Protein AF-A0A512M943-F1 (afdb_monomer_lite)

pLDDT: mean 83.25, std 17.19, range [36.69, 96.5]

Secondary structure (DSSP, 8-state):
------------S----IIIIIHHHS-HHHHHHHTTT--TT-HHHHHHTHHHHHHHHHTT-SSSSSPPPHHHHHHHHHHHHTT---

Sequence (86 aa):
MEQTTTTTPPLGNTPISFEGQIKALFRPFDRNSMLSRFDLWSYTDVKAWAQPIYEQVSQGNMPCDDPWSQDYIDLFKAWMDGGMQP

Radius of gyration: 13.5 Å; chains: 1; bounding box: 29×42×26 Å

Structure (mmCIF, N/CA/C/O backbone):
data_AF-A0A512M943-F1
#
_entry.id   AF-A0A512M943-F1
#
loop_
_atom_site.group_PDB
_atom_site.id
_atom_site.type_symbol
_atom_site.label_atom_id
_atom_site.label_alt_id
_atom_site.label_comp_id
_atom_site.label_asym_id
_atom_site.label_entity_id
_atom_site.label_seq_id
_atom_site.pdbx_PDB_ins_code
_atom_site.Cartn_x
_atom_site.Cartn_y
_atom_site.Cartn_z
_atom_site.occupancy
_atom_site.B_iso_or_equiv
_atom_site.auth_seq_id
_atom_site.auth_comp_id
_atom_site.auth_asym_id
_atom_site.auth_atom_id
_atom_site.pdbx_PDB_model_num
ATOM 1 N N . MET A 1 1 ? 13.778 32.690 6.242 1.00 42.72 1 MET A N 1
ATOM 2 C CA . MET A 1 1 ? 13.698 31.690 7.327 1.00 42.72 1 MET A CA 1
ATOM 3 C C . MET A 1 1 ? 12.523 30.787 7.010 1.00 42.72 1 MET A C 1
ATOM 5 O O . MET A 1 1 ? 11.404 31.107 7.379 1.00 42.72 1 MET A O 1
ATOM 9 N N . GLU A 1 2 ? 12.749 29.732 6.235 1.00 39.53 2 GLU A N 1
ATOM 10 C CA . GLU A 1 2 ? 11.707 28.759 5.896 1.00 39.53 2 GLU A CA 1
ATOM 11 C C . GLU A 1 2 ? 11.802 27.618 6.911 1.00 39.53 2 GLU A C 1
ATOM 13 O O . GLU A 1 2 ? 12.664 26.751 6.811 1.00 39.53 2 GLU A O 1
ATOM 18 N N . GLN A 1 3 ? 10.981 27.688 7.961 1.00 37.44 3 GLN A N 1
ATOM 19 C CA . GLN A 1 3 ? 10.873 26.626 8.958 1.00 37.44 3 GLN A CA 1
ATOM 20 C C . GLN A 1 3 ? 9.739 25.668 8.569 1.00 37.44 3 GLN A C 1
ATOM 22 O O . GLN A 1 3 ? 8.565 26.016 8.643 1.00 37.44 3 GLN A O 1
ATOM 27 N N . THR A 1 4 ? 10.137 24.478 8.115 1.00 46.53 4 THR A N 1
ATOM 28 C CA . THR A 1 4 ? 9.652 23.153 8.545 1.00 46.53 4 THR A CA 1
ATOM 29 C C . THR A 1 4 ? 8.241 23.057 9.143 1.00 46.53 4 THR A C 1
ATOM 31 O O . THR A 1 4 ? 8.032 23.472 10.278 1.00 46.53 4 THR A O 1
ATOM 34 N N . THR A 1 5 ? 7.335 22.351 8.458 1.00 36.69 5 THR A N 1
ATOM 35 C CA . THR A 1 5 ? 6.365 21.417 9.071 1.00 36.69 5 THR A CA 1
ATOM 36 C C . THR A 1 5 ? 5.911 20.392 8.024 1.00 36.69 5 THR A C 1
ATOM 38 O O . THR A 1 5 ? 4.972 20.616 7.260 1.00 36.69 5 THR A O 1
ATOM 41 N N . THR A 1 6 ? 6.579 19.236 7.976 1.00 39.47 6 THR A N 1
ATOM 42 C CA . THR A 1 6 ? 6.019 18.029 7.352 1.00 39.47 6 THR A CA 1
ATOM 43 C C . THR A 1 6 ? 4.807 17.644 8.194 1.00 39.47 6 THR A C 1
ATOM 45 O O . THR A 1 6 ? 4.930 17.089 9.281 1.00 39.47 6 THR A O 1
ATOM 48 N N . THR A 1 7 ? 3.645 18.102 7.746 1.00 40.47 7 THR A N 1
ATOM 49 C CA . THR A 1 7 ? 2.370 17.997 8.446 1.00 40.47 7 THR A CA 1
ATOM 50 C C . THR A 1 7 ? 1.904 16.550 8.379 1.00 40.47 7 THR A C 1
ATOM 52 O O . THR A 1 7 ? 1.390 16.111 7.355 1.00 40.47 7 THR A O 1
ATOM 55 N N . THR A 1 8 ? 2.088 15.813 9.475 1.00 52.34 8 THR A N 1
ATOM 56 C CA . THR A 1 8 ? 1.254 14.659 9.818 1.00 52.34 8 THR A CA 1
ATOM 57 C C . THR A 1 8 ? -0.207 15.099 9.705 1.00 52.34 8 THR A C 1
ATOM 59 O O . THR A 1 8 ? -0.614 15.992 10.457 1.00 52.34 8 THR A O 1
ATOM 62 N N . PRO A 1 9 ? -1.010 14.547 8.778 1.00 54.47 9 PRO A N 1
ATOM 63 C CA . PRO A 1 9 ? -2.432 14.833 8.771 1.00 54.47 9 PRO A CA 1
ATOM 64 C C . PRO A 1 9 ? -3.024 14.297 10.080 1.00 54.47 9 PRO A C 1
ATOM 66 O O . PRO A 1 9 ? -2.696 13.173 10.473 1.00 54.47 9 PRO A O 1
ATOM 69 N N . PRO A 1 10 ? -3.892 15.049 10.775 1.00 48.12 10 PRO A N 1
ATOM 70 C CA . PRO A 1 10 ? -4.698 14.450 11.825 1.00 48.12 10 PRO A CA 1
ATOM 71 C C . PRO A 1 10 ? -5.484 13.296 11.193 1.00 48.12 10 PRO A C 1
ATOM 73 O O . PRO A 1 10 ? -6.008 13.446 10.089 1.00 48.12 10 PRO A O 1
ATOM 76 N N . LEU A 1 11 ? -5.565 12.155 11.882 1.00 53.88 11 LEU A N 1
ATOM 77 C CA . LEU A 1 11 ? -6.443 11.021 11.563 1.00 53.88 11 LEU A CA 1
ATOM 78 C C . LEU A 1 11 ? -7.922 11.454 11.687 1.00 53.88 11 LEU A C 1
ATOM 80 O O . LEU A 1 11 ? -8.673 10.963 12.522 1.00 53.88 11 LEU A O 1
ATOM 84 N N . GLY A 1 12 ? -8.339 12.459 10.922 1.00 47.56 12 GLY A N 1
ATOM 85 C CA . GLY A 1 12 ? -9.691 12.979 10.896 1.00 47.56 12 GLY A CA 1
ATOM 86 C C . GLY A 1 12 ? -10.515 12.105 9.976 1.00 47.56 12 GLY A C 1
ATOM 87 O O . GLY A 1 12 ? -10.444 12.300 8.770 1.00 47.56 12 GLY A O 1
ATOM 88 N N . ASN A 1 13 ? -11.243 11.142 10.553 1.00 55.19 13 ASN A N 1
ATOM 89 C CA . ASN A 1 13 ? -12.455 10.469 10.050 1.00 55.19 13 ASN A CA 1
ATOM 90 C C . ASN A 1 13 ? -12.533 10.065 8.560 1.00 55.19 13 ASN A C 1
ATOM 92 O O . ASN A 1 13 ? -13.616 9.739 8.075 1.00 55.19 13 ASN A O 1
ATOM 96 N N . THR A 1 14 ? -11.426 10.064 7.827 1.00 61.19 14 THR A N 1
ATOM 97 C CA . THR A 1 14 ? -11.401 9.730 6.410 1.00 61.19 14 THR A CA 1
ATOM 98 C C . THR A 1 14 ? -11.283 8.214 6.327 1.00 61.19 14 THR A C 1
ATOM 100 O O . THR A 1 14 ? -10.362 7.658 6.930 1.00 61.19 14 THR A O 1
ATOM 103 N N . PRO A 1 15 ? -12.219 7.524 5.657 1.00 75.56 15 PRO A N 1
ATOM 104 C CA . PRO A 1 15 ? -12.159 6.077 5.537 1.00 75.56 15 PRO A CA 1
ATOM 105 C C . PRO A 1 15 ? -10.837 5.665 4.890 1.00 75.56 15 PRO A C 1
ATOM 107 O O . PRO A 1 15 ? -10.394 6.287 3.918 1.00 75.56 15 PRO A O 1
ATOM 110 N N . ILE A 1 16 ? -10.222 4.617 5.447 1.00 87.94 16 ILE A N 1
ATOM 111 C CA . ILE A 1 16 ? -8.961 4.092 4.935 1.00 87.94 16 ILE A CA 1
ATOM 112 C C . ILE A 1 16 ? -9.199 3.608 3.505 1.00 87.94 16 ILE A C 1
ATOM 114 O O . ILE A 1 16 ? -9.960 2.667 3.278 1.00 87.94 16 ILE A O 1
ATOM 118 N N . SER A 1 17 ? -8.570 4.280 2.549 1.00 92.25 17 SER A N 1
ATOM 119 C CA . SER A 1 17 ? -8.773 4.094 1.110 1.00 92.25 17 SER A CA 1
ATOM 120 C C . SER A 1 17 ? -7.443 4.068 0.379 1.00 92.25 17 SER A C 1
ATOM 122 O O . SER A 1 17 ? -6.422 4.556 0.883 1.00 92.25 17 SER A O 1
ATOM 124 N N . PHE A 1 18 ? -7.453 3.489 -0.821 1.00 92.62 18 PHE A N 1
ATOM 125 C CA . PHE A 1 18 ? -6.239 3.365 -1.602 1.00 92.62 18 PHE A CA 1
ATOM 126 C C . PHE A 1 18 ? -5.705 4.731 -2.029 1.00 92.62 18 PHE A C 1
ATOM 128 O O . PHE A 1 18 ? -4.569 5.068 -1.697 1.00 92.62 18 PHE A O 1
ATOM 135 N N . GLU A 1 19 ? -6.531 5.545 -2.684 1.00 91.38 19 GLU A N 1
ATOM 136 C CA . GLU A 1 19 ? -6.157 6.904 -3.089 1.00 91.38 19 GLU A CA 1
ATOM 137 C C . GLU A 1 19 ? -5.952 7.845 -1.890 1.00 91.38 19 GLU A C 1
ATOM 139 O O . GLU A 1 19 ? -5.178 8.796 -1.982 1.00 91.38 19 GLU A O 1
ATOM 144 N N . GLY A 1 20 ? -6.615 7.580 -0.758 1.00 88.94 20 GLY A N 1
ATOM 145 C CA . GLY A 1 20 ? -6.536 8.427 0.430 1.00 88.94 20 GLY A CA 1
ATOM 146 C C . GLY A 1 20 ? -5.229 8.278 1.203 1.00 88.94 20 GLY A C 1
ATOM 147 O O . GLY A 1 20 ? -4.556 9.272 1.474 1.00 88.94 20 GLY A O 1
ATOM 148 N N . GLN A 1 21 ? -4.884 7.053 1.607 1.00 89.00 21 GLN A N 1
ATOM 149 C CA . GLN A 1 21 ? -3.748 6.823 2.507 1.00 89.00 21 GLN A CA 1
ATOM 150 C C . GLN A 1 21 ? -2.752 5.794 1.979 1.00 89.00 21 GLN A C 1
ATOM 152 O O . GLN A 1 21 ? -1.551 5.981 2.148 1.00 89.00 21 GLN A O 1
ATOM 157 N N . ILE A 1 22 ? -3.210 4.727 1.323 1.00 93.38 22 ILE A N 1
ATOM 158 C CA . ILE A 1 22 ? -2.340 3.583 1.006 1.00 93.38 22 ILE A CA 1
ATOM 159 C C . ILE A 1 22 ? -1.364 3.886 -0.122 1.00 93.38 22 ILE A C 1
ATOM 161 O O . ILE A 1 22 ? -0.187 3.556 -0.021 1.00 93.38 22 ILE A O 1
ATOM 165 N N . LYS A 1 23 ? -1.812 4.571 -1.173 1.00 93.06 23 LYS A N 1
ATOM 166 C CA . LYS A 1 23 ? -0.955 4.956 -2.297 1.00 93.06 23 LYS A CA 1
ATOM 167 C C . LYS A 1 23 ? 0.217 5.831 -1.853 1.00 93.06 23 LYS A C 1
ATOM 169 O O . LYS A 1 23 ? 1.318 5.681 -2.374 1.00 93.06 23 LYS A O 1
ATOM 174 N N . ALA A 1 24 ? -0.006 6.699 -0.863 1.00 91.38 24 ALA A N 1
ATOM 175 C CA . ALA A 1 24 ? 1.016 7.580 -0.305 1.00 91.38 24 ALA A CA 1
ATOM 176 C C . ALA A 1 24 ? 2.089 6.837 0.515 1.00 91.38 24 ALA A C 1
ATOM 178 O O . ALA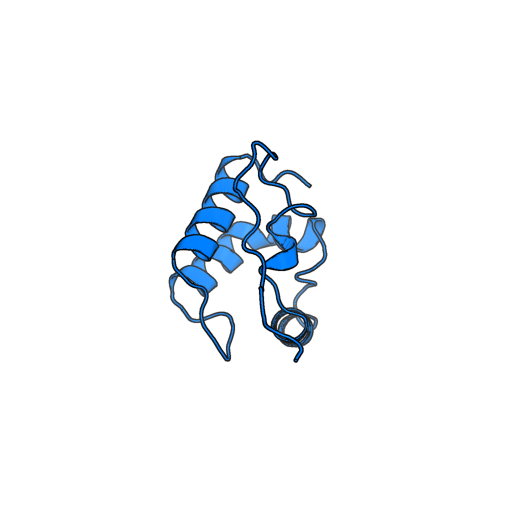 A 1 24 ? 3.176 7.381 0.706 1.00 91.38 24 ALA A O 1
ATOM 179 N N . LEU A 1 25 ? 1.824 5.601 0.963 1.00 90.88 25 LEU A N 1
ATOM 180 C CA . LEU A 1 25 ? 2.822 4.763 1.642 1.00 90.88 25 LEU A CA 1
ATOM 181 C C . LEU A 1 25 ? 3.909 4.265 0.683 1.00 90.88 25 LEU A C 1
ATOM 183 O O . LEU A 1 25 ? 5.041 4.012 1.096 1.00 90.88 25 LEU A O 1
ATOM 187 N N . PHE A 1 26 ? 3.579 4.131 -0.604 1.00 91.50 26 PHE A N 1
ATOM 188 C CA . PHE A 1 26 ? 4.516 3.701 -1.633 1.00 91.50 26 PHE A CA 1
ATOM 189 C C . PHE A 1 26 ? 5.226 4.911 -2.237 1.00 91.50 26 PHE A C 1
ATOM 191 O O . PHE A 1 26 ? 4.639 5.689 -2.997 1.00 91.50 26 PHE A O 1
ATOM 198 N N . ARG A 1 27 ? 6.517 5.069 -1.939 1.00 90.94 27 ARG A N 1
ATOM 199 C CA . ARG A 1 27 ? 7.317 6.167 -2.490 1.00 90.94 27 ARG A CA 1
ATOM 200 C C . ARG A 1 27 ? 7.566 5.932 -3.984 1.00 90.94 27 ARG A C 1
ATOM 202 O O . ARG A 1 27 ? 7.558 4.786 -4.442 1.00 90.94 27 ARG A O 1
ATOM 209 N N . PRO A 1 28 ? 7.887 6.984 -4.760 1.00 91.25 28 PRO A N 1
ATOM 210 C CA . PRO A 1 28 ? 8.245 6.830 -6.170 1.00 91.25 28 PRO A CA 1
ATOM 211 C C . PRO A 1 28 ? 9.369 5.808 -6.409 1.00 91.25 28 PRO A C 1
ATOM 213 O O . PRO A 1 28 ? 9.336 5.074 -7.393 1.00 91.25 28 PRO A O 1
ATOM 216 N N . PHE A 1 29 ? 10.341 5.730 -5.495 1.00 88.00 29 PHE A N 1
ATOM 217 C CA . PHE A 1 29 ? 11.426 4.748 -5.552 1.00 88.00 29 PHE A CA 1
ATOM 218 C C . PHE A 1 29 ? 10.927 3.303 -5.393 1.00 88.00 29 PHE A C 1
ATOM 220 O O . PHE A 1 29 ? 11.305 2.428 -6.176 1.00 88.00 29 PHE A O 1
ATOM 227 N N . ASP A 1 30 ? 10.034 3.069 -4.429 1.00 89.44 30 ASP A N 1
ATOM 228 C CA . ASP A 1 30 ? 9.449 1.753 -4.165 1.00 89.44 30 ASP A CA 1
ATOM 229 C C . ASP A 1 30 ? 8.643 1.290 -5.387 1.00 89.44 30 ASP A C 1
ATOM 231 O O . ASP A 1 30 ? 8.806 0.163 -5.861 1.00 89.44 30 ASP A O 1
ATOM 235 N N . ARG A 1 31 ? 7.843 2.200 -5.965 1.00 92.06 31 ARG A N 1
ATOM 236 C CA . ARG A 1 31 ? 7.110 1.959 -7.215 1.00 92.06 31 ARG A CA 1
ATOM 237 C C . ARG A 1 31 ? 8.056 1.584 -8.343 1.00 92.06 31 ARG A C 1
ATOM 239 O O . ARG A 1 31 ? 7.878 0.528 -8.938 1.00 92.06 31 ARG A O 1
ATOM 246 N N . ASN A 1 32 ? 9.062 2.412 -8.620 1.00 91.06 32 ASN A N 1
ATOM 247 C CA . ASN A 1 32 ? 9.997 2.180 -9.723 1.00 91.06 32 ASN A CA 1
ATOM 248 C C . ASN A 1 32 ? 10.718 0.831 -9.601 1.00 91.06 32 ASN A C 1
ATOM 250 O O . ASN A 1 32 ? 10.914 0.153 -10.607 1.00 91.06 32 ASN A O 1
ATOM 254 N N . SER A 1 33 ? 11.051 0.419 -8.377 1.00 87.69 33 SER A N 1
ATOM 255 C CA . SER A 1 33 ? 11.672 -0.880 -8.101 1.00 87.69 33 SER A CA 1
ATOM 256 C C . SER A 1 33 ? 10.731 -2.058 -8.392 1.00 87.69 33 SER A C 1
ATOM 258 O O . SER A 1 33 ? 11.180 -3.129 -8.802 1.00 87.69 33 SER A O 1
ATOM 260 N N . MET A 1 34 ? 9.420 -1.856 -8.240 1.00 90.38 34 MET A N 1
ATOM 261 C CA . MET A 1 34 ? 8.395 -2.884 -8.424 1.00 90.38 34 MET A CA 1
ATOM 262 C C . MET A 1 34 ? 7.718 -2.884 -9.795 1.00 90.38 34 MET A C 1
ATOM 264 O O . MET A 1 34 ? 7.102 -3.892 -10.128 1.00 90.38 34 MET A O 1
ATOM 268 N N . LEU A 1 35 ? 7.884 -1.847 -10.628 1.00 91.25 35 LEU A N 1
ATOM 269 C CA . LEU A 1 35 ? 7.245 -1.744 -11.956 1.00 91.25 35 LEU A CA 1
ATOM 270 C C . LEU A 1 35 ? 7.512 -2.948 -12.881 1.00 91.25 35 LEU A C 1
ATOM 272 O O . LEU A 1 35 ? 6.741 -3.197 -13.802 1.00 91.25 35 LEU A O 1
ATOM 276 N N . SER A 1 36 ? 8.582 -3.713 -12.644 1.00 89.50 36 SER A N 1
ATOM 277 C CA . SER A 1 36 ? 8.862 -4.965 -13.368 1.00 89.50 36 SER A CA 1
ATOM 278 C C . SER A 1 36 ? 7.944 -6.139 -12.986 1.00 89.50 36 SER A C 1
ATOM 280 O O . SER A 1 36 ? 7.917 -7.153 -13.682 1.00 89.50 36 SER A O 1
ATOM 282 N N . ARG A 1 37 ? 7.218 -6.026 -11.870 1.00 89.50 37 ARG A N 1
ATOM 283 C CA . ARG A 1 37 ? 6.295 -7.023 -11.315 1.00 89.50 37 ARG A CA 1
ATOM 284 C C . ARG A 1 37 ? 4.847 -6.542 -11.394 1.00 89.50 37 ARG A C 1
ATOM 286 O O . ARG A 1 37 ? 4.014 -7.270 -11.920 1.00 89.50 37 ARG A O 1
ATOM 293 N N . PHE A 1 38 ? 4.564 -5.351 -10.867 1.00 93.25 38 PHE A N 1
ATOM 294 C CA . PHE A 1 38 ? 3.248 -4.700 -10.854 1.00 93.25 38 PHE A CA 1
ATOM 295 C C . PHE A 1 38 ? 3.373 -3.237 -10.393 1.00 93.25 38 PHE A C 1
ATOM 297 O O . PHE A 1 38 ? 4.416 -2.835 -9.873 1.00 93.25 38 PHE A O 1
ATOM 304 N N . ASP A 1 39 ? 2.328 -2.421 -10.567 1.00 94.12 39 ASP A N 1
ATOM 305 C CA . ASP A 1 39 ? 2.368 -1.007 -10.187 1.00 94.12 39 ASP A CA 1
ATOM 306 C C . ASP A 1 39 ? 1.829 -0.776 -8.763 1.00 94.12 39 ASP A C 1
ATOM 308 O O . ASP A 1 39 ? 0.637 -0.912 -8.495 1.00 94.12 39 ASP A O 1
ATOM 312 N N . LEU A 1 40 ? 2.698 -0.347 -7.841 1.00 93.56 40 LEU A N 1
ATOM 313 C CA . LEU A 1 40 ? 2.319 0.018 -6.465 1.00 93.56 40 LEU A CA 1
ATOM 314 C C . LEU A 1 40 ? 1.401 1.249 -6.366 1.00 93.56 40 LEU A C 1
ATOM 316 O O . LEU A 1 40 ? 0.878 1.547 -5.295 1.00 93.56 40 LEU A O 1
ATOM 320 N N . TRP A 1 41 ? 1.199 1.982 -7.460 1.00 95.31 41 TRP A N 1
ATOM 321 C CA . TRP A 1 41 ? 0.226 3.073 -7.550 1.00 95.31 41 TRP A CA 1
ATOM 322 C C . TRP A 1 41 ? -1.042 2.697 -8.324 1.00 95.31 41 TRP A C 1
ATOM 324 O O . TRP A 1 41 ? -1.913 3.549 -8.508 1.00 95.31 41 TRP A O 1
ATOM 334 N N . SER A 1 42 ? -1.182 1.434 -8.728 1.00 96.12 42 SER A N 1
ATOM 335 C CA . SER A 1 42 ? -2.418 0.882 -9.278 1.00 96.12 42 SER A CA 1
ATOM 336 C C . SER A 1 42 ? -3.224 0.219 -8.166 1.00 96.12 42 SER A C 1
ATOM 338 O O . SER A 1 42 ? -2.789 -0.767 -7.573 1.00 96.12 42 SER A O 1
ATOM 340 N N . TYR A 1 43 ? -4.432 0.726 -7.905 1.00 95.62 43 TYR A N 1
ATOM 341 C CA . TYR A 1 43 ? -5.360 0.110 -6.950 1.00 95.62 43 TYR A CA 1
ATOM 342 C C . TYR A 1 43 ? -5.579 -1.374 -7.256 1.00 95.62 43 TYR A C 1
ATOM 344 O O . TYR A 1 43 ? -5.552 -2.212 -6.359 1.00 95.62 43 TYR A O 1
ATOM 352 N N . THR A 1 44 ? -5.796 -1.700 -8.531 1.00 96.31 44 THR A N 1
ATOM 353 C CA . THR A 1 44 ? -6.083 -3.065 -8.972 1.00 96.31 44 THR A CA 1
ATOM 354 C C . THR A 1 44 ? -4.915 -3.999 -8.679 1.00 96.31 44 THR A C 1
ATOM 356 O O . THR A 1 44 ? -5.140 -5.099 -8.176 1.00 96.31 44 THR A O 1
ATOM 359 N N . ASP A 1 45 ? -3.685 -3.545 -8.922 1.00 96.06 45 ASP A N 1
ATOM 360 C CA . ASP A 1 45 ? -2.484 -4.331 -8.646 1.00 96.06 45 ASP A CA 1
ATOM 361 C C . ASP A 1 45 ? -2.259 -4.473 -7.140 1.00 96.06 45 ASP A C 1
ATOM 363 O O . ASP A 1 45 ? -2.125 -5.586 -6.636 1.00 96.06 45 ASP A O 1
ATOM 367 N N . VAL A 1 46 ? -2.292 -3.371 -6.389 1.00 95.12 46 VAL A N 1
ATOM 368 C CA . VAL A 1 46 ? -2.077 -3.404 -4.936 1.00 95.12 46 VAL A CA 1
ATOM 369 C C . VAL A 1 46 ? -3.143 -4.238 -4.234 1.00 95.12 46 VAL A C 1
ATOM 371 O O . VAL A 1 46 ? -2.817 -4.979 -3.314 1.00 95.12 46 VAL A O 1
ATOM 374 N N . LYS A 1 47 ? -4.398 -4.198 -4.690 1.00 95.75 47 LYS A N 1
ATOM 375 C CA . LYS A 1 47 ? -5.464 -5.070 -4.185 1.00 95.75 47 LYS A CA 1
A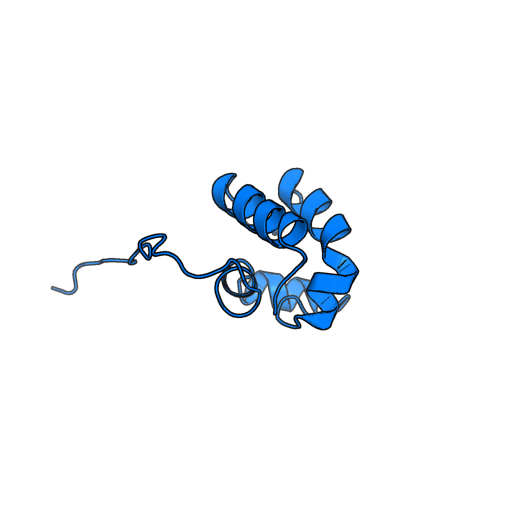TOM 376 C C . LYS A 1 47 ? -5.210 -6.540 -4.510 1.00 95.75 47 LYS A C 1
ATOM 378 O O . LYS A 1 47 ? -5.386 -7.387 -3.638 1.00 95.75 47 LYS A O 1
ATOM 383 N N . ALA A 1 48 ? -4.809 -6.854 -5.742 1.00 96.50 48 ALA A N 1
ATOM 384 C CA . ALA A 1 48 ? -4.522 -8.229 -6.151 1.00 96.50 48 ALA A CA 1
ATOM 385 C C . ALA A 1 48 ? -3.337 -8.830 -5.375 1.00 96.50 48 ALA A C 1
ATOM 387 O O . ALA A 1 48 ? -3.335 -10.025 -5.081 1.00 96.50 48 ALA A O 1
ATOM 388 N N . TRP A 1 49 ? -2.364 -7.994 -5.006 1.00 95.44 49 TRP A N 1
ATOM 389 C CA . TRP A 1 49 ? -1.138 -8.387 -4.311 1.00 95.44 49 TRP A CA 1
ATOM 390 C C . TRP A 1 49 ? -1.103 -7.977 -2.833 1.00 95.44 49 TRP A C 1
ATOM 392 O O . TRP A 1 49 ? -0.046 -8.059 -2.211 1.00 95.44 49 TRP A O 1
ATOM 402 N N . ALA A 1 50 ? -2.234 -7.576 -2.244 1.00 94.69 50 ALA A N 1
ATOM 403 C CA . ALA A 1 50 ? -2.265 -6.966 -0.914 1.00 94.69 50 ALA A CA 1
ATOM 404 C C . ALA A 1 50 ? -1.634 -7.860 0.161 1.00 94.69 50 ALA A C 1
ATOM 406 O O . ALA A 1 50 ? -0.766 -7.421 0.909 1.00 94.69 50 ALA A O 1
ATOM 407 N N . GLN A 1 51 ? -2.012 -9.138 0.208 1.00 94.75 51 GLN A N 1
ATOM 408 C CA . GLN A 1 51 ? -1.475 -10.065 1.201 1.00 94.75 51 GLN A CA 1
ATOM 409 C C . GLN A 1 51 ? 0.036 -10.328 1.021 1.00 94.75 51 GLN A C 1
ATOM 411 O O . GLN A 1 51 ? 0.769 -10.132 1.989 1.00 94.75 51 GLN A O 1
ATOM 416 N N . PRO A 1 52 ? 0.541 -10.672 -0.181 1.00 94.25 52 PRO A N 1
ATOM 417 C CA . PRO A 1 52 ? 1.983 -10.758 -0.418 1.00 94.25 52 PRO A CA 1
ATOM 418 C C . PRO A 1 52 ? 2.751 -9.476 -0.069 1.00 94.25 52 PRO A C 1
ATOM 420 O O . PRO A 1 52 ? 3.830 -9.555 0.512 1.00 94.25 52 PRO A O 1
ATOM 423 N N . ILE A 1 53 ? 2.206 -8.296 -0.389 1.00 92.94 53 ILE A N 1
ATOM 424 C CA . ILE A 1 53 ? 2.822 -7.010 -0.033 1.00 92.94 53 ILE A CA 1
ATOM 425 C C . ILE A 1 53 ? 2.913 -6.879 1.490 1.00 92.94 53 ILE A C 1
ATOM 427 O O . ILE A 1 53 ? 3.995 -6.597 1.998 1.00 92.94 53 ILE A O 1
ATOM 431 N N . TYR A 1 54 ? 1.818 -7.143 2.214 1.00 94.38 54 TYR A N 1
ATOM 432 C CA . TYR A 1 54 ? 1.784 -7.095 3.678 1.00 94.38 54 TYR A CA 1
ATOM 433 C C . TYR A 1 54 ? 2.828 -8.021 4.318 1.00 94.38 54 TYR A C 1
ATOM 435 O O . TYR A 1 54 ? 3.545 -7.620 5.235 1.00 94.38 54 TYR A O 1
ATOM 443 N N . GLU A 1 55 ? 2.959 -9.250 3.818 1.00 93.62 55 GLU A N 1
ATOM 444 C CA . GLU A 1 55 ? 3.957 -10.208 4.306 1.00 93.62 55 GLU A CA 1
ATOM 445 C C . GLU A 1 55 ? 5.390 -9.688 4.110 1.00 93.62 55 GLU A C 1
ATOM 447 O O . GLU A 1 55 ? 6.212 -9.801 5.017 1.00 93.62 55 GLU A O 1
ATOM 452 N N . GLN A 1 56 ? 5.695 -9.063 2.969 1.00 91.38 56 GLN A N 1
ATOM 453 C CA . GLN A 1 56 ? 7.029 -8.504 2.719 1.00 91.38 56 GLN A CA 1
ATOM 454 C C . GLN A 1 56 ? 7.331 -7.268 3.575 1.00 91.38 56 GLN A C 1
ATOM 456 O O . GLN A 1 56 ? 8.432 -7.169 4.120 1.00 91.38 56 GLN A O 1
ATOM 461 N N . VAL A 1 57 ? 6.378 -6.338 3.719 1.00 90.50 57 VAL A N 1
ATOM 462 C CA . VAL A 1 57 ? 6.593 -5.116 4.519 1.00 90.50 57 VAL A CA 1
ATOM 463 C C . VAL A 1 57 ? 6.637 -5.413 6.018 1.00 90.50 57 VAL A C 1
ATOM 465 O O . VAL A 1 57 ? 7.449 -4.826 6.724 1.00 90.50 57 VAL A O 1
ATOM 468 N N . SER A 1 58 ? 5.849 -6.378 6.509 1.00 90.00 58 SER A N 1
ATOM 469 C CA . SER A 1 58 ? 5.876 -6.797 7.922 1.00 90.00 58 SER A CA 1
ATOM 470 C C . SER A 1 58 ? 7.153 -7.545 8.313 1.00 90.00 58 SER A C 1
ATOM 472 O O . SER A 1 58 ? 7.565 -7.496 9.468 1.00 90.00 58 SER A O 1
ATOM 474 N N . GLN A 1 59 ? 7.812 -8.199 7.353 1.00 88.31 59 GLN A N 1
ATOM 475 C CA . GLN A 1 59 ? 9.126 -8.817 7.547 1.00 88.31 59 GLN A CA 1
ATOM 476 C C . GLN A 1 59 ? 10.288 -7.825 7.390 1.00 88.31 59 GLN A C 1
ATOM 478 O O . GLN A 1 59 ? 11.436 -8.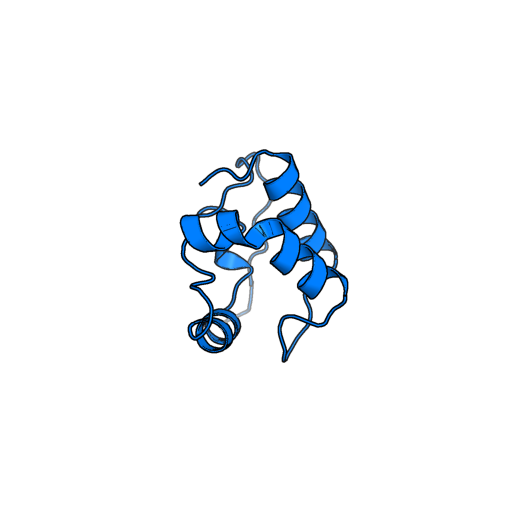202 7.611 1.00 88.31 59 GLN A O 1
ATOM 483 N N . GLY A 1 60 ? 10.017 -6.576 6.995 1.00 83.06 60 GLY A N 1
ATOM 484 C CA . GLY A 1 60 ? 11.050 -5.575 6.723 1.00 83.06 60 GLY A CA 1
ATOM 485 C C . GLY A 1 60 ? 11.852 -5.836 5.443 1.00 83.06 60 GLY A C 1
ATOM 486 O O . GLY A 1 60 ? 12.865 -5.183 5.216 1.00 83.06 60 GLY A O 1
ATOM 487 N N . ASN A 1 61 ? 11.408 -6.762 4.586 1.00 78.88 61 ASN A N 1
ATOM 488 C CA . ASN A 1 61 ? 12.047 -7.032 3.290 1.00 78.88 61 ASN A CA 1
ATOM 489 C C . ASN A 1 61 ? 11.733 -5.943 2.257 1.00 78.88 61 ASN A C 1
ATOM 491 O O . ASN A 1 61 ? 12.380 -5.852 1.212 1.00 78.88 61 ASN A O 1
ATOM 495 N N . MET A 1 62 ? 10.696 -5.152 2.526 1.00 75.88 62 MET A N 1
ATOM 496 C CA . MET A 1 62 ? 10.221 -4.096 1.658 1.00 75.88 62 MET A CA 1
ATOM 497 C C . MET A 1 62 ? 9.836 -2.866 2.492 1.00 75.88 62 MET A C 1
ATOM 499 O O . MET A 1 62 ? 9.201 -3.020 3.539 1.00 75.88 62 MET A O 1
ATOM 503 N N . PRO A 1 63 ? 10.135 -1.651 2.008 1.00 71.38 63 PRO A N 1
ATOM 504 C CA . PRO A 1 63 ? 10.961 -1.347 0.836 1.00 71.38 63 PRO A CA 1
ATOM 505 C C . PRO A 1 63 ? 12.460 -1.656 0.999 1.00 71.38 63 PRO A C 1
ATOM 507 O O . PRO A 1 63 ? 12.981 -1.614 2.104 1.00 71.38 63 PRO A O 1
ATOM 510 N N . CYS A 1 64 ? 13.161 -1.924 -0.115 1.00 68.44 64 CYS A N 1
ATOM 511 C CA . CYS A 1 64 ? 14.569 -2.371 -0.132 1.00 68.44 64 CYS A CA 1
ATOM 512 C C . CYS A 1 64 ? 15.596 -1.404 0.484 1.00 68.44 64 CYS A C 1
ATOM 514 O O . CYS A 1 64 ? 16.731 -1.818 0.698 1.00 68.44 64 CYS A O 1
ATOM 516 N N . ASP A 1 65 ? 15.234 -0.140 0.706 1.00 74.31 65 ASP A N 1
ATOM 517 C CA . ASP A 1 65 ? 16.149 0.895 1.211 1.00 74.31 65 ASP A CA 1
ATOM 518 C C . ASP A 1 65 ? 15.787 1.350 2.634 1.00 74.31 65 ASP A C 1
ATOM 520 O O . ASP A 1 65 ? 16.659 1.585 3.461 1.00 74.31 65 ASP A O 1
ATOM 524 N N . ASP A 1 66 ? 14.4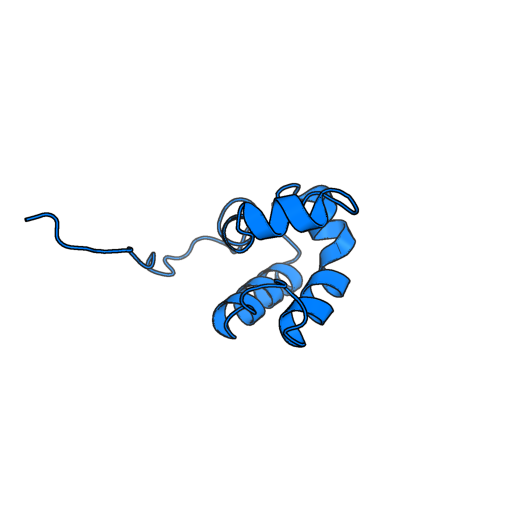90 1.420 2.947 1.00 79.19 66 ASP A N 1
ATOM 525 C CA . ASP A 1 66 ? 14.012 1.835 4.267 1.00 79.19 66 ASP A CA 1
ATOM 526 C C . ASP A 1 66 ? 12.703 1.093 4.571 1.00 79.19 66 ASP A C 1
ATOM 528 O O . ASP A 1 66 ? 11.709 1.350 3.877 1.00 79.19 66 ASP A O 1
ATOM 532 N N . PRO A 1 67 ? 12.700 0.131 5.514 1.00 86.25 67 PRO A N 1
ATOM 533 C CA . PRO A 1 67 ? 11.520 -0.657 5.841 1.00 86.25 67 PRO A CA 1
ATOM 534 C C . PRO A 1 67 ? 10.419 0.228 6.431 1.00 86.25 67 PRO A C 1
ATOM 536 O O . PRO A 1 67 ? 10.679 1.222 7.108 1.00 86.25 67 PRO A O 1
ATOM 539 N N . TRP A 1 68 ? 9.162 -0.144 6.196 1.00 87.69 68 TRP A N 1
ATOM 540 C CA . TRP A 1 68 ? 8.034 0.594 6.758 1.00 87.69 68 TRP A CA 1
ATOM 541 C C . TRP A 1 68 ? 8.050 0.592 8.290 1.00 87.69 68 TRP A C 1
ATOM 543 O O . TRP A 1 68 ? 8.357 -0.409 8.933 1.00 87.69 68 TRP A O 1
ATOM 553 N N . SER A 1 69 ? 7.650 1.723 8.873 1.00 89.62 69 SER A N 1
ATOM 554 C CA . SER A 1 69 ? 7.352 1.805 10.305 1.00 89.62 69 SER A CA 1
ATOM 555 C C . SER A 1 69 ? 6.121 0.961 10.651 1.00 89.62 69 SER A C 1
ATOM 557 O O . SER A 1 69 ? 5.254 0.744 9.800 1.00 89.62 69 SER A O 1
ATOM 559 N N . GLN A 1 70 ? 6.003 0.538 11.913 1.00 88.25 70 GLN A N 1
ATOM 560 C CA . GLN A 1 70 ? 4.871 -0.273 12.376 1.00 88.25 70 GLN A CA 1
ATOM 561 C C . GLN A 1 70 ? 3.518 0.399 12.086 1.00 88.25 70 GLN A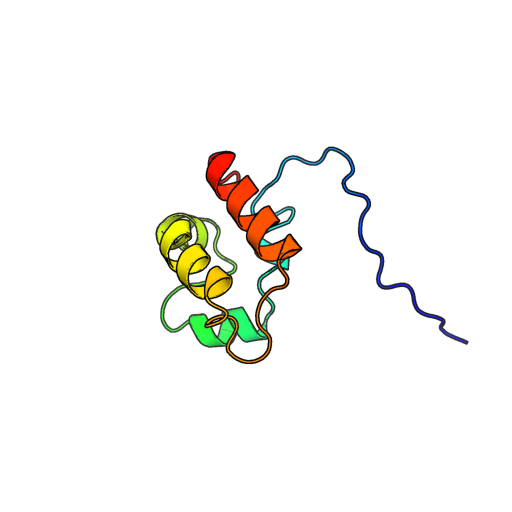 C 1
ATOM 563 O O . GLN A 1 70 ? 2.616 -0.265 11.590 1.00 88.25 70 GLN A O 1
ATOM 568 N N . ASP A 1 71 ? 3.406 1.722 12.257 1.00 89.06 71 ASP A N 1
ATOM 569 C CA . ASP A 1 71 ? 2.184 2.474 11.940 1.00 89.06 71 ASP A CA 1
ATOM 570 C C . ASP A 1 71 ? 1.745 2.342 10.471 1.00 89.06 71 ASP A C 1
ATOM 572 O O . ASP A 1 71 ? 0.552 2.308 10.172 1.00 89.06 71 ASP A O 1
ATOM 576 N N . TYR A 1 72 ? 2.692 2.250 9.530 1.00 91.75 72 TYR A N 1
ATOM 577 C CA . TYR A 1 72 ? 2.383 2.100 8.101 1.00 91.75 72 TYR A CA 1
ATOM 578 C C . TYR A 1 72 ? 1.933 0.675 7.783 1.00 91.75 72 TYR A C 1
ATOM 580 O O . TYR A 1 72 ? 1.000 0.477 7.003 1.00 91.75 72 TYR A O 1
ATOM 588 N N . ILE A 1 73 ? 2.566 -0.312 8.421 1.00 92.88 73 ILE A N 1
ATOM 589 C CA . ILE A 1 73 ? 2.178 -1.722 8.331 1.00 92.88 73 ILE A CA 1
ATOM 590 C C . ILE A 1 73 ? 0.760 -1.907 8.891 1.00 92.88 73 ILE A C 1
ATOM 592 O O . ILE A 1 73 ? -0.076 -2.549 8.250 1.00 92.88 73 ILE A O 1
ATOM 596 N N . ASP A 1 74 ? 0.464 -1.298 10.038 1.00 92.62 74 ASP A N 1
ATOM 597 C CA . ASP A 1 74 ? -0.848 -1.354 10.685 1.00 92.62 74 ASP A CA 1
ATOM 598 C C . ASP A 1 74 ? -1.920 -0.641 9.851 1.00 92.62 74 ASP A C 1
ATOM 600 O O . ASP A 1 74 ? -3.025 -1.162 9.689 1.00 92.62 74 ASP A O 1
ATOM 604 N N . LEU A 1 75 ? -1.592 0.505 9.243 1.00 92.44 75 LEU A N 1
ATOM 605 C CA . L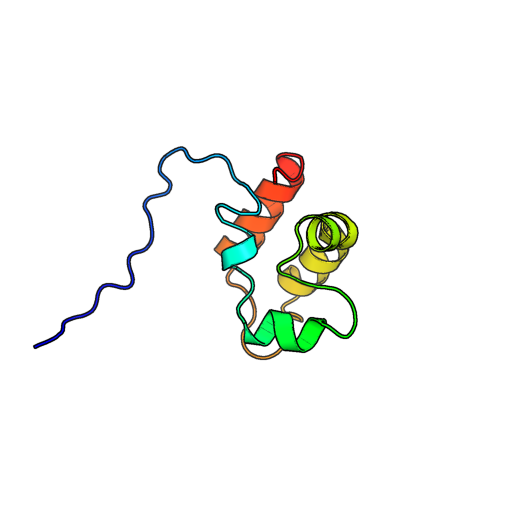EU A 1 75 ? -2.495 1.216 8.335 1.00 92.44 75 LEU A CA 1
ATOM 606 C C . LEU A 1 75 ? -2.834 0.381 7.095 1.00 92.44 75 LEU A C 1
ATOM 608 O O . LEU A 1 75 ? -3.998 0.297 6.694 1.00 92.44 75 LEU A O 1
ATOM 612 N N . PHE A 1 76 ? -1.832 -0.276 6.509 1.00 94.50 76 PHE A N 1
ATOM 613 C CA . PHE A 1 76 ? -2.036 -1.178 5.381 1.00 94.50 76 PHE A CA 1
ATOM 614 C C . PHE A 1 76 ? -2.886 -2.390 5.772 1.00 94.50 76 PHE A C 1
ATOM 616 O O . PHE A 1 76 ? -3.807 -2.765 5.043 1.00 94.50 76 PHE A O 1
ATOM 623 N N . LYS A 1 77 ? -2.652 -2.958 6.961 1.00 94.62 77 LYS A N 1
ATOM 624 C CA . LYS A 1 77 ? -3.473 -4.051 7.491 1.00 94.62 77 LYS A CA 1
ATOM 625 C C . LYS A 1 77 ? -4.922 -3.623 7.713 1.00 94.62 77 LYS A C 1
ATOM 627 O O . LYS A 1 77 ? -5.834 -4.345 7.317 1.00 94.62 77 LYS A O 1
ATOM 632 N N . ALA A 1 78 ? -5.141 -2.441 8.281 1.00 93.25 78 ALA A N 1
ATOM 633 C CA . ALA A 1 78 ? -6.474 -1.900 8.515 1.00 93.25 78 ALA A CA 1
ATOM 634 C C . ALA A 1 78 ? -7.239 -1.651 7.204 1.00 93.25 78 ALA A C 1
ATOM 636 O O . ALA A 1 78 ? -8.441 -1.902 7.134 1.00 93.25 78 ALA A O 1
ATOM 637 N N . TRP A 1 79 ? -6.554 -1.229 6.137 1.00 94.81 79 TRP A N 1
ATOM 638 C CA . TRP A 1 79 ? -7.148 -1.145 4.799 1.00 94.81 79 TRP A CA 1
ATOM 639 C C . TRP A 1 79 ? -7.556 -2.510 4.242 1.00 94.81 79 TRP A C 1
ATOM 641 O O . TRP A 1 79 ? -8.653 -2.649 3.695 1.00 94.81 79 TRP A O 1
ATOM 651 N N . MET A 1 80 ? -6.696 -3.523 4.400 1.00 94.88 80 MET A N 1
ATOM 652 C CA . MET A 1 80 ? -7.013 -4.895 4.000 1.00 94.88 80 MET A CA 1
ATOM 653 C C . MET A 1 80 ? -8.247 -5.421 4.740 1.00 94.88 80 MET A C 1
ATOM 655 O O . MET A 1 80 ? -9.163 -5.950 4.108 1.00 94.88 80 MET A O 1
ATOM 659 N N . ASP A 1 81 ? -8.303 -5.211 6.055 1.00 94.38 81 ASP A N 1
ATOM 660 C CA . ASP A 1 81 ? -9.416 -5.641 6.908 1.00 94.38 81 ASP A CA 1
ATOM 661 C C . ASP A 1 81 ? -10.704 -4.847 6.635 1.00 94.38 81 ASP A C 1
ATOM 663 O O . ASP A 1 81 ? -11.804 -5.384 6.749 1.00 94.38 81 ASP A O 1
ATOM 667 N N . GLY A 1 82 ? -10.577 -3.594 6.188 1.00 90.25 82 GLY A N 1
ATOM 668 C CA . GLY A 1 82 ? -11.671 -2.733 5.726 1.00 90.25 82 GLY A CA 1
ATOM 669 C C . GLY A 1 82 ? -12.202 -3.054 4.320 1.00 90.25 82 GLY A C 1
ATOM 670 O O . GLY A 1 82 ? -13.011 -2.299 3.772 1.00 90.25 82 GLY A O 1
ATOM 671 N N . GLY A 1 83 ? -11.754 -4.154 3.708 1.00 92.75 83 GLY A N 1
ATOM 672 C CA . GLY A 1 83 ? -12.224 -4.607 2.397 1.00 92.75 83 GLY A CA 1
ATOM 673 C C . GLY A 1 83 ? -11.537 -3.936 1.206 1.00 92.75 83 GLY A C 1
ATOM 674 O O . GLY A 1 83 ? -12.055 -4.015 0.090 1.00 92.75 83 GLY A O 1
ATOM 675 N N . MET A 1 84 ? -10.374 -3.311 1.421 1.00 92.88 84 MET A N 1
ATOM 676 C CA . MET A 1 84 ? -9.528 -2.732 0.374 1.00 92.88 84 MET A CA 1
ATOM 677 C C . MET A 1 84 ? -10.274 -1.688 -0.467 1.00 92.88 84 MET A C 1
ATOM 679 O O . MET A 1 84 ? -10.452 -1.852 -1.679 1.00 92.88 84 MET A O 1
ATOM 683 N N . GLN A 1 85 ? -10.759 -0.631 0.188 1.00 93.00 85 GLN A N 1
ATOM 684 C CA . GLN A 1 85 ? -11.475 0.459 -0.480 1.00 93.00 85 GLN A CA 1
ATOM 685 C C . GLN A 1 85 ? -10.561 1.176 -1.496 1.00 93.00 85 GLN A C 1
ATOM 687 O O . GLN A 1 85 ? -9.379 1.367 -1.199 1.00 93.00 85 GLN A O 1
ATOM 692 N N . PRO A 1 86 ? -11.062 1.544 -2.686 1.00 90.12 86 PRO A N 1
ATOM 693 C CA . PRO A 1 86 ? -10.308 2.338 -3.657 1.00 90.12 86 PRO A CA 1
ATOM 694 C C . PRO A 1 86 ? -9.998 3.745 -3.136 1.00 90.12 86 PRO A C 1
ATOM 696 O O . PRO A 1 86 ? -10.774 4.248 -2.298 1.00 90.12 86 PRO A O 1
#

Foldseek 3Di:
DDDDDPDPDPPPPDPLACVPQQLVQQDPVQQVVCVVPPGSSDLVRCLVCLVVVLVCLVVQVPPVPGRDDPVSSVSSVSCVVVVHHD

Organism: NCBI:txid748831